Protein AF-A0A382DN50-F1 (afdb_monomer_lite)

pLDDT: mean 86.44, std 10.59, range [61.31, 96.31]

Structure (mmCIF, N/CA/C/O backbone):
data_AF-A0A382DN50-F1
#
_entry.id   AF-A0A382DN50-F1
#
loop_
_atom_site.group_PDB
_atom_site.id
_atom_site.type_symbol
_atom_site.label_atom_id
_atom_site.label_alt_id
_atom_site.label_comp_id
_atom_site.label_asym_id
_atom_site.label_entity_id
_atom_site.label_seq_id
_atom_site.pdbx_PDB_ins_code
_atom_site.Cartn_x
_atom_site.Cartn_y
_atom_site.Cartn_z
_atom_site.occupancy
_atom_site.B_iso_or_equiv
_atom_site.auth_seq_id
_atom_site.auth_comp_id
_atom_site.auth_asym_id
_atom_site.auth_atom_id
_atom_site.pdbx_PDB_model_num
ATOM 1 N N . ASN A 1 1 ? 11.700 -1.726 9.318 1.00 62.84 1 ASN A N 1
ATOM 2 C CA . ASN A 1 1 ? 11.024 -1.534 8.016 1.00 62.84 1 ASN A CA 1
ATOM 3 C C . ASN A 1 1 ? 9.823 -0.635 8.271 1.00 62.84 1 ASN A C 1
ATOM 5 O O . ASN A 1 1 ? 8.723 -1.135 8.453 1.00 62.84 1 ASN A O 1
ATOM 9 N N . GLY A 1 2 ? 10.023 0.687 8.340 1.00 85.56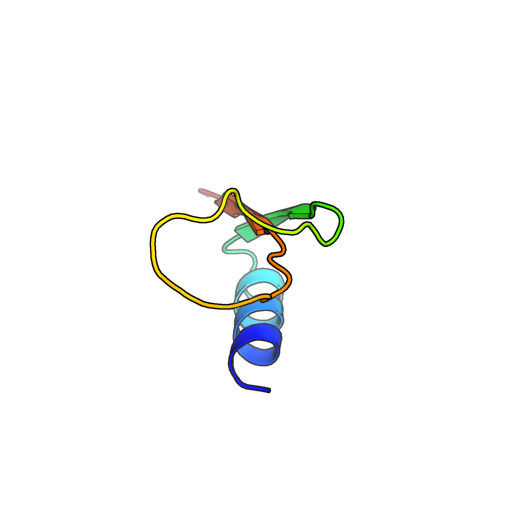 2 GLY A N 1
ATOM 10 C CA . GLY A 1 2 ? 9.001 1.588 8.900 1.00 85.56 2 GLY A CA 1
ATOM 11 C C . GLY A 1 2 ? 7.698 1.664 8.097 1.00 85.56 2 GLY A C 1
ATOM 12 O O . GLY A 1 2 ? 6.636 1.872 8.672 1.00 85.56 2 GLY A O 1
ATOM 13 N N . PHE A 1 3 ? 7.761 1.445 6.779 1.00 86.00 3 PHE A N 1
ATOM 14 C CA . PHE A 1 3 ? 6.574 1.441 5.922 1.00 86.00 3 PHE A CA 1
ATOM 15 C C . PHE A 1 3 ? 5.650 0.253 6.229 1.00 86.00 3 PHE A C 1
ATOM 17 O O . PHE A 1 3 ? 4.483 0.459 6.545 1.00 86.00 3 PHE A O 1
ATOM 24 N N . LYS A 1 4 ? 6.190 -0.974 6.244 1.00 87.38 4 LYS A N 1
ATOM 25 C CA . LYS A 1 4 ? 5.410 -2.194 6.499 1.00 87.38 4 LYS A CA 1
ATOM 26 C C . LYS A 1 4 ? 4.812 -2.240 7.904 1.00 87.38 4 LYS A C 1
ATOM 28 O O . LYS A 1 4 ? 3.638 -2.547 8.060 1.00 87.38 4 LYS A O 1
ATOM 33 N N . GLU A 1 5 ? 5.593 -1.841 8.905 1.00 92.56 5 GLU A N 1
ATOM 34 C CA . GLU A 1 5 ? 5.116 -1.726 10.289 1.00 92.56 5 GLU A CA 1
ATOM 35 C C . GLU A 1 5 ? 3.914 -0.772 10.383 1.00 92.56 5 GLU A C 1
ATOM 37 O O . GLU A 1 5 ? 2.942 -1.054 11.082 1.00 92.56 5 GLU A O 1
ATOM 42 N N . LYS A 1 6 ? 3.934 0.336 9.626 1.00 90.62 6 LYS A N 1
ATOM 43 C CA . LYS A 1 6 ? 2.815 1.280 9.603 1.00 90.62 6 LYS A CA 1
ATOM 44 C C . LYS A 1 6 ? 1.591 0.737 8.864 1.00 90.62 6 LYS A C 1
ATOM 46 O O . LYS A 1 6 ? 0.472 1.005 9.298 1.00 90.62 6 LYS A O 1
ATOM 51 N N . GLN A 1 7 ? 1.791 -0.015 7.780 1.00 90.88 7 GLN A N 1
ATOM 52 C CA . GLN A 1 7 ? 0.710 -0.684 7.046 1.00 90.88 7 GLN A CA 1
ATOM 53 C C . GLN A 1 7 ? -0.056 -1.645 7.964 1.00 90.88 7 GLN A C 1
ATOM 55 O O . GLN A 1 7 ? -1.269 -1.491 8.131 1.00 90.88 7 GLN A O 1
ATOM 60 N N . GLU A 1 8 ? 0.678 -2.540 8.632 1.00 91.19 8 GLU A N 1
ATOM 61 C CA . GLU A 1 8 ? 0.139 -3.511 9.592 1.00 91.19 8 GLU A CA 1
ATOM 62 C C . GLU A 1 8 ? -0.572 -2.812 10.763 1.00 91.19 8 GLU A C 1
ATOM 64 O O . GLU A 1 8 ? -1.650 -3.232 11.192 1.00 91.19 8 GLU A O 1
ATOM 69 N N . GLU A 1 9 ? -0.021 -1.696 11.257 1.00 93.81 9 GLU A N 1
ATOM 70 C CA . GLU A 1 9 ? -0.643 -0.922 12.331 1.00 93.81 9 GLU A CA 1
ATOM 71 C C . GLU A 1 9 ? -2.038 -0.412 11.937 1.00 93.81 9 GLU A C 1
ATOM 73 O O . GLU A 1 9 ? -2.975 -0.595 12.718 1.00 93.81 9 GLU A O 1
ATOM 78 N N . MET A 1 10 ? -2.225 0.221 10.767 1.00 92.62 10 MET A N 1
ATOM 79 C CA . MET A 1 10 ? -3.562 0.756 10.446 1.00 92.62 10 MET A CA 1
ATOM 80 C C . MET A 1 10 ? -4.568 -0.313 10.004 1.00 92.62 10 MET A C 1
ATOM 82 O O . MET A 1 10 ? -5.762 -0.115 10.237 1.00 92.62 10 MET A O 1
ATOM 86 N N . GLU A 1 11 ? -4.117 -1.461 9.484 1.00 91.06 11 GLU A N 1
ATOM 87 C CA . GLU A 1 11 ? -4.996 -2.626 9.294 1.00 91.06 11 GLU A CA 1
ATOM 88 C C . GLU A 1 11 ? -5.457 -3.187 10.644 1.00 91.06 11 GLU A C 1
ATOM 90 O O . GLU A 1 11 ? -6.649 -3.408 10.855 1.00 91.06 11 GLU A O 1
ATOM 95 N N . SER A 1 12 ? -4.545 -3.326 11.617 1.00 92.31 12 SER A N 1
ATOM 96 C CA . SER A 1 12 ? -4.899 -3.806 12.962 1.00 92.31 12 SER A CA 1
ATOM 97 C C . SER A 1 12 ? -5.874 -2.872 13.690 1.00 92.31 12 SER A C 1
ATOM 99 O O . SER A 1 12 ? -6.737 -3.327 14.443 1.00 92.31 12 SER A O 1
ATOM 101 N N . LYS A 1 13 ? -5.778 -1.562 13.424 1.00 93.75 13 LYS A N 1
ATOM 102 C CA . LYS A 1 13 ? -6.700 -0.537 13.929 1.00 93.75 13 LYS A CA 1
ATOM 103 C C . LYS A 1 13 ? -8.009 -0.450 13.140 1.00 93.75 13 LYS A C 1
ATOM 105 O O . LYS A 1 13 ? -8.854 0.355 13.516 1.00 93.75 13 LYS A O 1
ATOM 110 N N . LYS A 1 14 ? -8.184 -1.260 12.086 1.00 92.00 14 LYS A N 1
ATOM 111 C CA . LYS A 1 14 ? -9.364 -1.279 11.205 1.00 92.00 14 LYS A CA 1
ATOM 112 C C . LYS A 1 14 ? -9.694 0.086 10.596 1.00 92.00 14 LYS A C 1
ATOM 114 O O . LYS A 1 14 ? -10.852 0.389 10.351 1.00 92.00 14 LYS A O 1
ATOM 119 N N . LEU A 1 15 ? -8.674 0.912 10.360 1.00 92.88 15 LEU A N 1
ATOM 120 C CA . LEU A 1 15 ? -8.840 2.216 9.707 1.00 92.88 15 LEU A CA 1
ATOM 121 C C . LEU A 1 15 ? -8.832 2.077 8.181 1.00 92.88 15 LEU A C 1
ATOM 123 O O . LEU A 1 15 ? -9.449 2.863 7.463 1.00 92.88 15 LEU A O 1
ATOM 127 N N . TRP A 1 16 ? -8.128 1.063 7.685 1.00 93.81 16 TRP A N 1
ATOM 128 C CA . TRP A 1 16 ? -8.103 0.695 6.280 1.00 93.81 16 TRP A CA 1
ATOM 129 C C . TRP A 1 16 ? -7.972 -0.819 6.107 1.00 93.81 16 TRP A C 1
ATOM 131 O O . TRP A 1 16 ? -7.645 -1.536 7.054 1.00 93.81 16 TRP A O 1
ATOM 141 N N . GLU A 1 17 ? -8.198 -1.285 4.887 1.00 93.62 17 GLU A N 1
ATOM 142 C CA . GLU A 1 17 ? -7.857 -2.629 4.421 1.00 93.62 17 GLU A CA 1
ATOM 143 C C . GLU A 1 17 ? -7.083 -2.525 3.099 1.00 93.62 17 GLU A C 1
ATOM 145 O O . GLU A 1 17 ? -7.348 -1.621 2.293 1.00 93.62 17 GLU A O 1
ATOM 150 N N . VAL A 1 18 ? -6.114 -3.420 2.871 1.00 92.94 18 VAL A N 1
ATOM 151 C CA . VAL A 1 18 ? -5.474 -3.551 1.553 1.00 92.94 18 VAL A CA 1
ATOM 152 C C . VAL A 1 18 ? -6.522 -4.019 0.545 1.00 92.94 18 VAL A C 1
ATOM 154 O O . VAL A 1 18 ? -7.084 -5.105 0.666 1.00 92.94 18 VAL A O 1
ATOM 157 N N . ALA A 1 19 ? -6.781 -3.182 -0.457 1.00 94.25 19 ALA A N 1
ATOM 158 C CA . ALA A 1 19 ? -7.725 -3.474 -1.528 1.00 94.25 19 ALA A CA 1
ATOM 159 C C . ALA A 1 19 ? -7.036 -4.131 -2.730 1.00 94.25 19 ALA A C 1
ATOM 161 O O . ALA A 1 19 ? -7.625 -5.003 -3.363 1.00 94.25 19 ALA A O 1
ATOM 162 N N . ASP A 1 20 ? -5.810 -3.703 -3.042 1.00 96.31 20 ASP A N 1
ATOM 163 C CA . ASP A 1 20 ? -5.004 -4.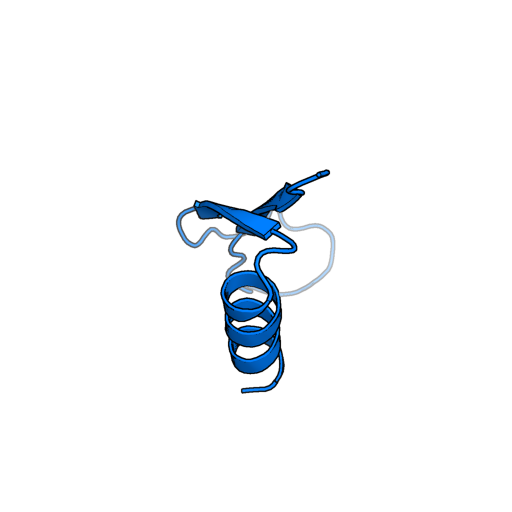255 -4.130 1.00 96.31 20 ASP A CA 1
ATOM 164 C C . ASP A 1 20 ? -3.512 -3.957 -3.918 1.00 96.31 20 ASP A C 1
ATOM 166 O O . ASP A 1 20 ? -3.144 -2.963 -3.280 1.00 96.31 20 ASP A O 1
ATOM 170 N N . VAL A 1 21 ? -2.655 -4.808 -4.478 1.00 95.25 21 VAL A N 1
ATOM 171 C CA . VAL A 1 21 ? -1.205 -4.609 -4.532 1.00 95.25 21 VAL A CA 1
ATOM 172 C C . VAL A 1 21 ? -0.740 -4.998 -5.924 1.00 95.25 21 VAL A C 1
ATOM 174 O O . VAL A 1 21 ? -0.945 -6.130 -6.356 1.00 95.25 21 VAL A O 1
ATOM 177 N N . SER A 1 22 ? -0.096 -4.068 -6.624 1.00 95.69 22 SER A N 1
ATOM 178 C CA . SER A 1 22 ? 0.434 -4.359 -7.952 1.00 95.69 22 SER A CA 1
ATOM 179 C C . SER A 1 22 ? 1.637 -5.300 -7.880 1.00 95.69 22 SER A C 1
ATOM 181 O O . SER A 1 22 ? 2.349 -5.369 -6.872 1.00 95.69 22 SER A O 1
ATOM 183 N N . ASP A 1 23 ? 1.945 -5.936 -9.007 1.00 95.25 23 ASP A N 1
ATOM 184 C CA . ASP A 1 23 ? 3.287 -6.464 -9.232 1.00 95.25 23 ASP A CA 1
ATOM 185 C C . ASP A 1 23 ? 4.319 -5.325 -9.215 1.00 95.25 23 ASP A C 1
ATOM 187 O O . ASP A 1 23 ? 3.990 -4.146 -9.414 1.00 95.25 23 ASP A O 1
ATOM 191 N N . GLU A 1 24 ? 5.579 -5.677 -8.976 1.00 93.00 24 GLU A N 1
ATOM 192 C CA . GLU A 1 24 ?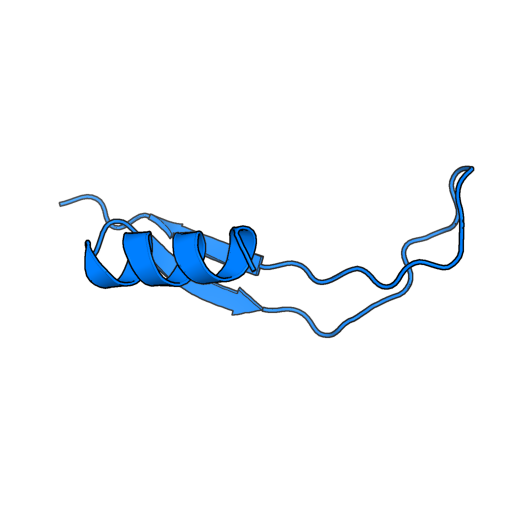 6.689 -4.746 -9.146 1.00 93.00 24 GLU A CA 1
ATOM 193 C C . GLU A 1 24 ? 6.887 -4.424 -10.631 1.00 93.00 24 GLU A C 1
ATOM 195 O O . GLU A 1 24 ? 6.902 -5.311 -11.487 1.00 93.00 24 GLU A O 1
ATOM 200 N N . PHE A 1 25 ? 7.070 -3.146 -10.953 1.00 90.25 25 PHE A N 1
ATOM 201 C CA . PHE A 1 25 ? 7.274 -2.695 -12.325 1.00 90.25 25 PHE A CA 1
ATOM 202 C C . PHE A 1 25 ? 8.320 -1.587 -12.413 1.00 90.25 25 PHE A C 1
ATOM 204 O O . PHE A 1 25 ? 8.556 -0.839 -11.467 1.00 90.25 25 PHE A O 1
ATOM 211 N N . HIS A 1 26 ? 8.935 -1.456 -13.587 1.00 86.62 26 HIS A N 1
ATOM 212 C CA . HIS A 1 26 ? 9.807 -0.326 -13.888 1.00 86.62 26 HIS A CA 1
ATOM 213 C C . HIS A 1 26 ? 8.947 0.841 -14.389 1.00 86.62 26 HIS A C 1
ATOM 215 O O . HIS A 1 26 ? 8.242 0.678 -15.392 1.00 86.62 26 HIS A O 1
ATOM 221 N N . PRO A 1 27 ? 8.961 2.007 -13.724 1.00 84.12 27 PRO A N 1
ATOM 222 C CA . PRO A 1 27 ? 8.244 3.174 -14.216 1.00 84.12 27 PRO A CA 1
ATOM 223 C C . PRO A 1 27 ? 8.882 3.676 -15.517 1.00 84.12 27 PRO A C 1
ATOM 225 O O . PRO A 1 27 ? 10.066 3.456 -15.781 1.00 84.12 27 PRO A O 1
ATOM 228 N N . LEU A 1 28 ? 8.098 4.383 -16.335 1.00 75.75 28 LEU A N 1
ATOM 229 C CA . LEU A 1 28 ? 8.636 5.022 -17.534 1.00 75.75 28 LEU A CA 1
ATOM 230 C C . LEU A 1 28 ? 9.721 6.042 -17.140 1.00 75.75 28 LEU A C 1
ATOM 232 O O . LEU A 1 28 ? 9.500 6.846 -16.228 1.00 75.75 28 LEU A O 1
ATOM 236 N N . PRO A 1 29 ? 10.880 6.040 -17.821 1.00 66.56 29 PRO A N 1
ATOM 237 C CA . PRO A 1 29 ? 12.021 6.844 -17.417 1.00 66.56 29 PRO A CA 1
ATOM 238 C C . PRO A 1 29 ? 11.729 8.328 -17.654 1.00 66.56 29 PRO A C 1
ATOM 240 O O . PRO A 1 29 ? 11.782 8.816 -18.780 1.00 66.56 29 PRO A O 1
ATOM 243 N N . THR A 1 30 ? 11.447 9.064 -16.579 1.00 61.31 30 THR A N 1
ATOM 244 C CA . THR A 1 30 ? 11.453 10.532 -16.587 1.00 61.31 30 THR A CA 1
ATOM 245 C C . THR A 1 30 ? 12.522 10.997 -15.599 1.00 61.31 30 THR A C 1
ATOM 247 O O . THR A 1 30 ? 12.232 11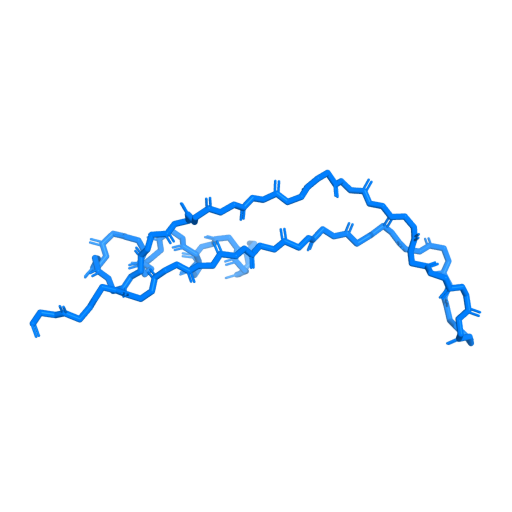.346 -14.463 1.00 61.31 30 THR A O 1
ATOM 250 N N . GLY A 1 31 ? 13.787 10.937 -16.022 1.00 68.12 31 GLY A N 1
ATOM 251 C CA . GLY A 1 31 ? 14.907 11.615 -15.357 1.00 68.12 31 GLY A CA 1
ATOM 252 C C . GLY A 1 31 ? 15.729 10.848 -14.307 1.00 68.12 31 GLY A C 1
ATOM 253 O O . GLY A 1 31 ? 16.894 11.198 -14.164 1.00 68.12 31 GLY A O 1
ATOM 254 N N . GLU A 1 32 ? 15.223 9.817 -13.616 1.00 61.31 32 GLU A N 1
ATOM 255 C CA . GLU A 1 32 ? 15.953 9.144 -12.508 1.00 61.31 32 GLU A CA 1
ATOM 256 C C . GLU A 1 32 ? 15.748 7.596 -12.456 1.00 61.31 32 GLU A C 1
ATOM 258 O O . GLU A 1 32 ? 14.888 7.096 -13.181 1.00 61.31 32 GLU A O 1
ATOM 263 N N . PRO A 1 33 ? 16.604 6.831 -11.725 1.00 68.31 33 PRO A N 1
ATOM 264 C CA . PRO A 1 33 ? 17.252 5.567 -12.146 1.00 68.31 33 PRO A CA 1
ATOM 265 C C . PRO A 1 33 ? 16.360 4.310 -12.167 1.00 68.31 33 PRO A C 1
ATOM 267 O O . PRO A 1 33 ? 15.199 4.356 -11.782 1.00 68.31 33 PRO A O 1
ATOM 270 N N . GLU A 1 34 ? 16.924 3.173 -12.612 1.00 71.31 34 GLU A N 1
ATOM 271 C CA . GLU A 1 34 ? 16.290 1.839 -12.654 1.00 71.31 34 GLU A CA 1
ATOM 272 C C . GLU A 1 34 ? 15.853 1.362 -11.255 1.00 71.31 34 GLU A C 1
ATOM 274 O O . GLU A 1 34 ? 16.534 0.580 -10.592 1.00 71.31 34 GLU A O 1
ATOM 279 N N . VAL A 1 35 ? 14.714 1.861 -10.780 1.00 80.25 35 VAL A N 1
ATOM 280 C CA . VAL A 1 35 ? 14.091 1.445 -9.523 1.00 80.25 35 VAL A CA 1
ATOM 281 C C . VAL A 1 35 ? 12.761 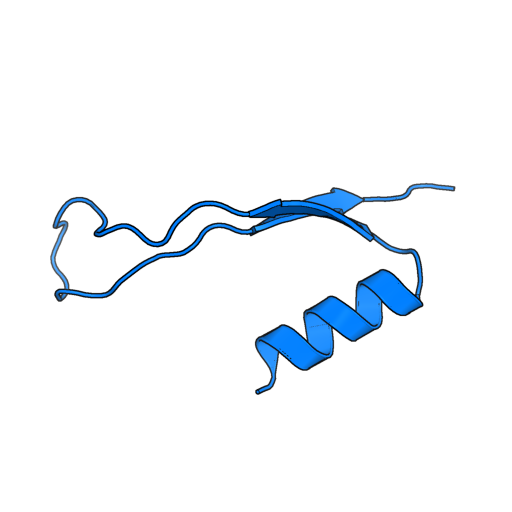0.758 -9.796 1.00 80.25 35 VAL A C 1
ATOM 283 O O . VAL A 1 35 ? 11.916 1.251 -10.547 1.00 80.25 35 VAL A O 1
ATOM 286 N N . LEU A 1 36 ? 12.561 -0.385 -9.150 1.00 86.25 36 LEU A N 1
ATOM 287 C CA . LEU A 1 36 ? 11.283 -1.083 -9.154 1.00 86.25 36 LEU A CA 1
ATOM 288 C C . LEU A 1 36 ? 10.280 -0.329 -8.280 1.00 86.25 36 LEU A C 1
ATOM 290 O O . LEU A 1 36 ? 10.584 0.076 -7.160 1.00 86.25 36 LEU A O 1
ATOM 294 N N . HIS A 1 37 ? 9.084 -0.130 -8.818 1.00 88.69 37 HIS A N 1
ATOM 295 C CA . HIS A 1 37 ? 7.947 0.456 -8.129 1.00 88.69 37 HIS A CA 1
ATOM 296 C C . HIS A 1 37 ? 6.908 -0.621 -7.842 1.00 88.69 37 HIS A C 1
ATOM 298 O O . HIS A 1 37 ? 6.660 -1.486 -8.676 1.00 88.69 37 HIS A O 1
ATOM 304 N N . GLN A 1 38 ? 6.259 -0.521 -6.686 1.00 93.38 38 GLN A N 1
ATOM 305 C CA . GLN A 1 38 ? 5.083 -1.308 -6.336 1.00 93.38 38 GLN A CA 1
ATOM 306 C C . GLN A 1 38 ? 4.007 -0.369 -5.799 1.00 93.38 38 GLN A C 1
ATOM 308 O O . GLN A 1 38 ? 4.287 0.484 -4.955 1.00 93.38 38 GLN A O 1
ATOM 313 N N . VAL A 1 39 ? 2.778 -0.517 -6.282 1.00 93.06 39 VAL A N 1
ATOM 314 C CA . VAL A 1 39 ? 1.645 0.312 -5.869 1.00 93.06 39 VAL A CA 1
ATOM 315 C C . VAL A 1 39 ? 0.774 -0.468 -4.896 1.00 93.06 39 VAL A C 1
ATOM 317 O O . VAL A 1 39 ? 0.426 -1.618 -5.143 1.00 93.06 39 VAL A O 1
ATOM 320 N N . TRP A 1 40 ? 0.410 0.186 -3.796 1.00 94.50 40 TRP A N 1
ATOM 321 C CA . TRP A 1 40 ? -0.469 -0.353 -2.764 1.00 94.50 40 TRP A CA 1
ATOM 322 C C . TRP A 1 40 ? -1.736 0.493 -2.701 1.00 94.50 40 TRP A C 1
ATOM 324 O O . TRP A 1 40 ? -1.664 1.710 -2.510 1.00 94.50 40 TRP A O 1
ATOM 334 N N . VAL A 1 41 ? -2.891 -0.145 -2.865 1.00 94.94 41 VAL A N 1
ATOM 335 C CA . VAL A 1 41 ? -4.200 0.508 -2.836 1.00 94.94 41 VAL A CA 1
ATOM 336 C C . VAL A 1 41 ? -4.918 0.124 -1.554 1.00 94.94 41 VAL A C 1
ATOM 338 O O . VAL A 1 41 ? -5.039 -1.052 -1.215 1.00 94.94 41 VAL A O 1
ATOM 341 N N . TYR A 1 42 ? -5.439 1.133 -0.862 1.00 94.06 42 TYR A N 1
ATOM 342 C CA . TYR A 1 42 ? -6.157 0.968 0.394 1.00 94.06 42 TYR A CA 1
ATOM 343 C C . TYR A 1 42 ? -7.593 1.427 0.266 1.00 94.06 42 TYR A C 1
ATOM 345 O O . TYR A 1 42 ? -7.876 2.476 -0.320 1.00 94.06 42 TYR A O 1
ATOM 353 N N . ARG A 1 43 ? -8.492 0.680 0.901 1.00 94.06 43 ARG A N 1
ATOM 354 C CA . ARG A 1 43 ? -9.846 1.140 1.170 1.00 94.06 43 ARG A CA 1
ATOM 355 C C . ARG A 1 43 ? -9.917 1.655 2.598 1.00 94.06 43 ARG A C 1
ATOM 357 O O . ARG A 1 43 ? -9.603 0.927 3.533 1.00 94.06 43 ARG A O 1
ATOM 364 N N . VAL A 1 44 ? -10.351 2.901 2.764 1.00 93.38 44 VAL A N 1
ATOM 365 C CA . VAL A 1 44 ? -10.632 3.467 4.089 1.00 93.38 44 VAL A CA 1
ATOM 366 C C . VAL A 1 44 ? -11.945 2.887 4.603 1.00 93.38 44 VAL A C 1
ATOM 368 O O . VAL A 1 44 ? -12.948 2.871 3.883 1.00 93.38 44 VAL A O 1
ATOM 371 N N . LEU A 1 45 ? -11.928 2.415 5.844 1.00 90.88 45 LEU A N 1
ATOM 372 C CA . LEU A 1 45 ? -13.109 1.930 6.540 1.00 90.88 45 LEU A CA 1
ATOM 373 C C . LEU A 1 45 ? -13.678 3.112 7.334 1.00 90.88 45 LEU A C 1
ATOM 375 O O . LEU A 1 45 ? -13.117 3.518 8.347 1.00 90.88 45 LEU A O 1
ATOM 379 N N . ASN A 1 46 ? -14.742 3.722 6.811 1.00 75.50 46 ASN A N 1
ATOM 380 C CA . ASN A 1 46 ? -15.514 4.723 7.540 1.00 75.50 46 ASN A CA 1
ATOM 381 C C . ASN A 1 46 ? -16.635 3.987 8.278 1.00 75.50 46 ASN A C 1
ATOM 383 O O . ASN A 1 46 ? -17.479 3.377 7.616 1.00 75.50 46 ASN A O 1
ATOM 387 N N . ASP A 1 47 ? -16.610 4.035 9.608 1.00 64.44 47 ASP A N 1
ATOM 388 C CA . ASP A 1 47 ? -17.751 3.653 10.450 1.00 64.44 47 ASP A CA 1
ATOM 389 C C . ASP A 1 47 ? -18.945 4.603 10.242 1.00 64.44 47 ASP A C 1
ATOM 391 O O . ASP A 1 47 ? -18.718 5.828 10.068 1.00 64.44 47 ASP A O 1
#

Radius of gyration: 13.85 Å; chains: 1; bounding box: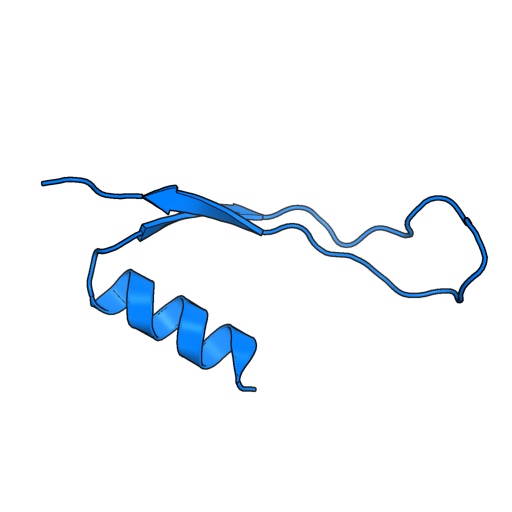 35×18×32 Å

Organism: NCBI:txid408172

Secondary structure (DSSP, 8-state):
-HHHHHHHHHHHTTSEEEEEEPPPBPPP-SSS----B--EEEEE---

Foldseek 3Di:
DVVVVVVVVVVVVLQKDFPDKDDWDADDDDDDDRDTDIDTDIDGDDD

Sequence (47 aa):
NGFKEKQEEMESKKLWEVADVSDEFHPLPTGEPEVLHQVWVYRVLND